Protein AF-A0A848VGA6-F1 (afdb_monomer_lite)

Radius of gyration: 21.19 Å; chains: 1; bounding box: 44×26×71 Å

pLDDT: mean 84.61, std 14.55, range [47.06, 98.06]

Foldseek 3Di:
DPDDPPPPPPPPPPPPPDDFDQLDDLVLVLQLVLQVVVQVVVLVPPPRPPCSNQVSQVVSVHGPVSNVVNVVSCVVPVVVVVVSVVSSVVVNVVVVVVD

Sequence (99 aa):
MRRVLFIALLLTGCVQEEEREIVVPDSTMIVVLADLHLADARARLPDQAIGLRDSVLAYHGLDSTTFELAMDGLLDYPQELTRLYDSVLDRLNAARSMQ

Secondary structure (DSSP, 8-state):
---STTSTTS-------PPP--SS-HHHHHHHHHHHHHHHHHHTSTTS-TTHHHHHHHHTT--HHHHHHHHHHHHT-HHHHHHHHHHHHHHHHHHHHT-

Structure (mmCIF, N/CA/C/O backbone):
data_AF-A0A848VGA6-F1
#
_entry.id   AF-A0A848VGA6-F1
#
loop_
_atom_site.group_PDB
_atom_site.id
_atom_site.type_symbol
_atom_site.label_atom_id
_atom_site.label_alt_id
_atom_site.label_comp_id
_atom_site.label_asym_id
_atom_site.label_entity_id
_atom_site.label_seq_id
_atom_site.pdbx_PDB_ins_code
_atom_site.Cartn_x
_atom_site.Cartn_y
_atom_site.Cartn_z
_atom_site.occupancy
_atom_site.B_iso_or_equiv
_atom_site.auth_seq_id
_atom_site.auth_comp_id
_atom_site.auth_asym_id
_atom_site.auth_atom_id
_atom_site.pdbx_PDB_model_num
ATOM 1 N N . MET A 1 1 ? -27.897 -2.016 56.286 1.00 47.06 1 MET A N 1
ATOM 2 C CA . MET A 1 1 ? -28.096 -2.212 54.831 1.00 47.06 1 MET A CA 1
ATOM 3 C C . MET A 1 1 ? -27.538 -1.009 54.062 1.00 47.06 1 MET A C 1
ATOM 5 O O . MET A 1 1 ? -28.291 -0.172 53.597 1.00 47.06 1 MET A O 1
ATOM 9 N N . ARG A 1 2 ? -26.206 -0.852 54.011 1.00 55.47 2 ARG A N 1
ATOM 10 C CA . ARG A 1 2 ? -25.534 0.356 53.481 1.00 55.47 2 ARG A CA 1
ATOM 11 C C . ARG A 1 2 ? -24.226 -0.019 52.776 1.00 55.47 2 ARG A C 1
ATOM 13 O O . ARG A 1 2 ? -23.163 0.415 53.191 1.00 55.47 2 ARG A O 1
ATOM 20 N N . ARG A 1 3 ? -24.282 -0.941 51.806 1.00 55.03 3 ARG A N 1
ATOM 21 C CA . ARG A 1 3 ? -23.109 -1.396 51.020 1.00 55.03 3 ARG A CA 1
ATOM 22 C C . ARG A 1 3 ? -23.447 -1.801 49.574 1.00 55.03 3 ARG A C 1
ATOM 24 O O . ARG A 1 3 ? -22.701 -2.558 48.977 1.00 55.03 3 ARG A O 1
ATOM 31 N N . VAL A 1 4 ? -24.567 -1.334 49.015 1.00 57.94 4 VAL A N 1
ATOM 32 C CA . VAL A 1 4 ? -25.000 -1.736 47.654 1.00 57.94 4 VAL A CA 1
ATOM 33 C C . VAL A 1 4 ? -24.811 -0.614 46.617 1.00 57.94 4 VAL A C 1
ATOM 35 O O . VAL A 1 4 ? -24.897 -0.856 45.423 1.00 57.94 4 VAL A O 1
ATOM 38 N N . LEU A 1 5 ? -24.465 0.611 47.033 1.00 56.31 5 LEU A N 1
ATOM 39 C CA . LEU A 1 5 ? -24.486 1.788 46.148 1.00 56.31 5 LEU A CA 1
ATOM 40 C C . LEU A 1 5 ? -23.158 2.118 45.426 1.00 56.31 5 LEU A C 1
ATOM 42 O O . LEU A 1 5 ? -23.047 3.192 44.854 1.00 56.31 5 LEU A O 1
ATOM 46 N N . PHE A 1 6 ? -22.138 1.253 45.460 1.00 54.50 6 PHE A N 1
ATOM 47 C CA . PHE A 1 6 ? -20.822 1.569 44.863 1.00 54.50 6 PHE A CA 1
ATOM 48 C C . PHE A 1 6 ? -20.506 0.836 43.551 1.00 54.50 6 PHE A C 1
ATOM 50 O O . PHE A 1 6 ? -19.489 1.124 42.934 1.00 54.50 6 PHE A O 1
ATOM 57 N N . ILE A 1 7 ? -21.367 -0.077 43.089 1.00 58.84 7 ILE A N 1
ATOM 58 C CA . ILE A 1 7 ? -21.080 -0.913 41.904 1.00 58.84 7 ILE A CA 1
ATOM 59 C C . ILE A 1 7 ? -21.607 -0.286 40.596 1.00 58.84 7 ILE A C 1
ATOM 61 O O . ILE A 1 7 ? -21.164 -0.650 39.514 1.00 58.84 7 ILE A O 1
ATOM 65 N N . ALA A 1 8 ? -22.489 0.716 40.665 1.00 58.44 8 ALA A N 1
ATOM 66 C CA . ALA A 1 8 ? -23.118 1.300 39.476 1.00 58.44 8 ALA A CA 1
ATOM 67 C C . ALA A 1 8 ? -22.257 2.338 38.717 1.00 58.44 8 ALA A C 1
ATOM 69 O O . ALA A 1 8 ? -22.689 2.815 37.673 1.00 58.44 8 ALA A O 1
ATOM 70 N N . LEU A 1 9 ? -21.064 2.702 39.210 1.00 58.59 9 LEU A N 1
ATOM 71 C CA . LEU A 1 9 ? -20.296 3.847 38.686 1.00 58.59 9 LEU A CA 1
ATOM 72 C C . LEU A 1 9 ? -19.112 3.482 37.766 1.00 58.59 9 LEU A C 1
ATOM 74 O O . LEU A 1 9 ? -18.366 4.367 37.370 1.00 58.59 9 LEU A O 1
ATOM 78 N N . LEU A 1 10 ? -18.911 2.204 37.423 1.00 62.38 10 LEU A N 1
ATOM 79 C CA . LEU A 1 10 ? -17.734 1.754 36.654 1.00 62.38 10 LEU A CA 1
ATOM 80 C C . LEU A 1 10 ? -18.023 1.376 35.188 1.00 62.38 10 LEU A C 1
ATOM 82 O O . LEU A 1 10 ? -17.149 0.832 34.525 1.00 62.38 10 LEU A O 1
ATOM 86 N N . LEU A 1 11 ? -19.223 1.657 34.665 1.00 62.47 11 LEU A N 1
ATOM 87 C CA . LEU A 1 11 ? -19.624 1.242 33.308 1.00 62.47 11 LEU A CA 1
ATOM 88 C C . LEU A 1 11 ? -19.699 2.374 32.272 1.00 62.47 11 LEU A C 1
ATOM 90 O O . LEU A 1 11 ? -20.077 2.121 31.135 1.00 62.47 11 LEU A O 1
ATOM 94 N N . THR A 1 12 ? -19.298 3.602 32.603 1.00 60.53 12 THR A N 1
ATOM 95 C CA . THR A 1 12 ? -19.186 4.687 31.610 1.00 60.53 12 THR A CA 1
ATOM 96 C C . THR A 1 12 ? -17.748 4.813 31.110 1.00 60.53 12 THR A C 1
ATOM 98 O O . THR A 1 12 ? -17.130 5.870 31.206 1.00 60.53 12 THR A O 1
ATOM 101 N N . GLY A 1 13 ? -17.186 3.709 30.619 1.00 58.12 13 GLY A N 1
ATOM 102 C CA . GLY A 1 13 ? -16.028 3.766 29.735 1.00 58.12 13 GLY A CA 1
ATOM 103 C C . GLY A 1 13 ? -16.534 4.126 28.347 1.00 58.12 13 GLY A C 1
ATOM 104 O O . GLY A 1 13 ? -16.838 3.234 27.561 1.00 58.12 13 GLY A O 1
ATOM 105 N N . CYS A 1 14 ? -16.706 5.419 28.072 1.00 64.38 14 CYS A N 1
ATOM 106 C CA . CYS A 1 14 ? -16.918 5.874 26.707 1.00 64.38 14 CYS A CA 1
ATOM 107 C C . CYS A 1 14 ? -15.643 5.544 25.928 1.00 64.38 14 CYS A C 1
ATOM 109 O O . CYS A 1 14 ? -14.626 6.212 26.102 1.00 64.38 14 CYS A O 1
ATOM 111 N N . VAL A 1 15 ? -15.692 4.498 25.101 1.00 63.78 15 VAL A N 1
ATOM 112 C CA . VAL A 1 15 ? -14.827 4.420 23.925 1.00 63.78 15 VAL A CA 1
ATOM 113 C C . VAL A 1 15 ? -15.139 5.682 23.134 1.00 63.78 15 VAL A C 1
ATOM 115 O O . VAL A 1 15 ? -16.241 5.848 22.615 1.00 63.78 15 VAL A O 1
ATOM 118 N N . GLN A 1 16 ? -14.218 6.635 23.183 1.00 62.41 16 GLN A N 1
ATOM 119 C CA . GLN A 1 16 ? -14.241 7.768 22.285 1.00 62.41 16 GLN A CA 1
ATOM 120 C C . GLN A 1 16 ? -13.721 7.211 20.966 1.00 62.41 16 GLN A C 1
ATOM 122 O O . GLN A 1 16 ? -12.549 6.863 20.861 1.00 62.41 16 GLN A O 1
ATOM 127 N N . GLU A 1 17 ? -14.641 6.981 20.034 1.00 65.81 17 GLU A N 1
ATOM 128 C CA . GLU A 1 17 ? -14.322 6.571 18.672 1.00 65.81 17 GLU A CA 1
ATOM 129 C C . GLU A 1 17 ? -13.580 7.746 18.031 1.00 65.81 17 GLU A C 1
ATOM 131 O O . GLU A 1 17 ? -14.176 8.765 17.683 1.00 65.81 17 GLU A O 1
ATOM 136 N N . GLU A 1 18 ? -12.252 7.667 18.050 1.00 71.38 18 GLU A N 1
ATOM 137 C CA . GLU A 1 18 ? -11.378 8.630 17.397 1.00 71.38 18 GLU A CA 1
ATOM 138 C C . GLU A 1 18 ? -11.441 8.351 15.895 1.00 71.38 18 GLU A C 1
ATOM 140 O O . GLU A 1 18 ? -11.272 7.214 15.458 1.00 71.38 18 GLU A O 1
ATOM 145 N N . GLU A 1 19 ? -11.791 9.365 15.108 1.00 75.00 19 GLU A N 1
ATOM 146 C CA . GLU A 1 19 ? -11.841 9.241 13.655 1.00 75.00 19 GLU A CA 1
ATOM 147 C C . GLU A 1 19 ? -10.414 9.350 13.112 1.00 75.00 19 GLU A C 1
ATOM 149 O O . GLU A 1 19 ? -9.702 10.313 13.406 1.00 75.00 19 GLU A O 1
ATOM 154 N N . ARG A 1 20 ? -9.990 8.354 12.329 1.00 82.44 20 ARG A N 1
ATOM 155 C CA . ARG A 1 20 ? -8.648 8.316 11.745 1.00 82.44 20 ARG A CA 1
ATOM 156 C C . ARG A 1 20 ? -8.421 9.505 10.812 1.00 82.44 20 ARG A C 1
ATOM 158 O O . ARG A 1 20 ? -9.215 9.763 9.907 1.00 82.44 20 ARG A O 1
ATOM 165 N N . GLU A 1 21 ? -7.268 10.157 10.948 1.00 84.44 21 GLU A N 1
ATOM 166 C CA . GLU A 1 21 ? -6.785 11.096 9.935 1.00 84.44 21 GLU A CA 1
ATOM 167 C C . GLU A 1 21 ? -6.396 10.340 8.653 1.00 84.44 21 GLU A C 1
ATOM 169 O O . GLU A 1 21 ? -5.479 9.515 8.629 1.00 84.44 21 GLU A O 1
ATOM 174 N N . ILE A 1 22 ? -7.111 10.610 7.559 1.00 86.94 22 ILE A N 1
ATOM 175 C CA . ILE A 1 22 ? -6.897 9.935 6.277 1.00 86.94 22 ILE A CA 1
ATOM 176 C C . ILE A 1 22 ? -5.812 10.673 5.482 1.00 86.94 22 ILE A C 1
ATOM 178 O O . ILE A 1 22 ? -6.098 11.631 4.766 1.00 86.94 22 ILE A O 1
ATOM 182 N N . VAL A 1 23 ? -4.570 10.188 5.574 1.00 91.94 23 VAL A N 1
ATOM 183 C CA . VAL A 1 23 ? -3.428 10.686 4.777 1.00 91.94 23 VAL A CA 1
ATOM 184 C C . VAL A 1 23 ? -3.549 10.271 3.305 1.00 91.94 23 VAL A C 1
ATOM 186 O O . VAL A 1 23 ? -3.317 11.069 2.400 1.00 91.94 23 VAL A O 1
ATOM 189 N N . VAL A 1 24 ? -3.947 9.019 3.057 1.00 93.62 24 VAL A N 1
ATOM 190 C CA . VAL A 1 24 ? -4.188 8.458 1.719 1.00 93.62 24 VAL A CA 1
ATOM 191 C C . VAL A 1 24 ? -5.551 7.759 1.723 1.00 93.62 24 VAL A C 1
ATOM 193 O O . VAL A 1 24 ? -5.805 6.965 2.631 1.00 93.62 24 VAL A O 1
ATOM 196 N N . PRO A 1 25 ? -6.430 8.008 0.732 1.00 94.81 25 PRO A N 1
ATOM 197 C CA . PRO A 1 25 ? -7.725 7.339 0.653 1.00 94.81 25 PRO A CA 1
ATOM 198 C C . PRO A 1 25 ? -7.598 5.816 0.565 1.00 94.81 25 PRO A C 1
ATOM 200 O O . PRO A 1 25 ? -6.753 5.302 -0.171 1.00 94.81 25 PRO A O 1
ATOM 203 N N . ASP A 1 26 ? -8.503 5.092 1.225 1.00 93.94 26 ASP A N 1
ATOM 204 C CA . ASP A 1 26 ? -8.509 3.622 1.234 1.00 93.94 26 ASP A CA 1
ATOM 205 C C . ASP A 1 26 ? -8.577 3.029 -0.177 1.00 93.94 26 ASP A C 1
ATOM 207 O O . ASP A 1 26 ? -7.905 2.045 -0.473 1.00 93.94 26 ASP A O 1
ATOM 211 N N . SER A 1 27 ? -9.327 3.660 -1.087 1.00 95.06 27 SER A N 1
ATOM 212 C CA . SER A 1 27 ? -9.393 3.244 -2.492 1.00 95.06 27 SER A CA 1
ATOM 213 C C . SER A 1 27 ? -8.023 3.278 -3.176 1.00 95.06 27 SER A C 1
ATOM 215 O O . SER A 1 27 ? -7.693 2.356 -3.919 1.00 95.06 27 SER A O 1
ATOM 217 N N . THR A 1 28 ? -7.208 4.297 -2.898 1.00 96.50 28 THR A N 1
ATOM 218 C CA . THR A 1 28 ? -5.832 4.401 -3.394 1.00 96.50 28 THR A CA 1
ATOM 219 C C . THR A 1 28 ? -4.935 3.377 -2.707 1.00 96.50 28 THR A C 1
ATOM 221 O O . THR A 1 28 ? -4.210 2.659 -3.392 1.00 96.50 28 THR A O 1
ATOM 224 N N . MET A 1 29 ? -5.026 3.238 -1.380 1.00 96.69 29 MET A N 1
ATOM 225 C CA . MET A 1 29 ? -4.240 2.256 -0.622 1.00 96.69 29 MET A CA 1
ATOM 226 C C . MET A 1 29 ? -4.478 0.823 -1.102 1.00 96.69 29 MET A C 1
ATOM 228 O O . MET A 1 29 ? -3.520 0.074 -1.283 1.00 96.69 29 MET A O 1
ATOM 232 N N . ILE A 1 30 ? -5.731 0.448 -1.378 1.00 97.50 30 ILE A N 1
ATOM 233 C CA . ILE A 1 30 ? -6.084 -0.881 -1.892 1.00 97.50 30 ILE A CA 1
ATOM 234 C C . ILE A 1 30 ? -5.382 -1.157 -3.228 1.00 97.50 30 ILE A C 1
ATOM 236 O O . ILE A 1 30 ? -4.843 -2.245 -3.442 1.00 97.50 30 ILE A O 1
ATOM 240 N N . VAL A 1 31 ? -5.381 -0.182 -4.141 1.00 96.94 31 VAL A N 1
ATOM 241 C CA . VAL A 1 31 ? -4.746 -0.337 -5.456 1.00 96.94 31 VAL A CA 1
ATOM 242 C C . VAL A 1 31 ? -3.225 -0.386 -5.321 1.00 96.94 31 VAL A C 1
ATOM 244 O O . VAL A 1 31 ? -2.603 -1.292 -5.872 1.00 96.94 31 VAL A O 1
ATOM 247 N N . VAL A 1 32 ? -2.638 0.533 -4.551 1.00 97.00 32 VAL A N 1
ATOM 248 C CA . VAL A 1 32 ? -1.188 0.619 -4.329 1.00 97.00 32 VAL A CA 1
ATOM 249 C C . VAL A 1 32 ? -0.652 -0.660 -3.696 1.00 97.00 32 VAL A C 1
ATOM 251 O O . VAL A 1 32 ? 0.324 -1.218 -4.189 1.00 97.00 32 VAL A O 1
ATOM 254 N N . LEU A 1 33 ? -1.292 -1.168 -2.640 1.00 96.88 33 LEU A N 1
ATOM 255 C CA . LEU A 1 33 ? -0.858 -2.393 -1.965 1.00 96.88 33 LEU A CA 1
ATOM 256 C C . LEU A 1 33 ? -0.965 -3.619 -2.874 1.00 96.88 33 LEU A C 1
ATOM 258 O O . LEU A 1 33 ? -0.060 -4.454 -2.885 1.00 96.88 33 LEU A O 1
ATOM 262 N N . ALA A 1 34 ? -2.030 -3.720 -3.672 1.00 96.94 34 ALA A N 1
ATOM 263 C CA . ALA A 1 34 ? -2.154 -4.793 -4.653 1.00 96.94 34 ALA A CA 1
ATOM 264 C C . ALA A 1 34 ? -1.034 -4.725 -5.706 1.00 96.94 34 ALA A C 1
ATOM 266 O O . ALA A 1 34 ? -0.398 -5.739 -5.998 1.00 96.94 34 ALA A O 1
ATOM 267 N N . ASP A 1 35 ? -0.749 -3.538 -6.239 1.00 95.62 35 ASP A N 1
ATOM 268 C CA . ASP A 1 35 ? 0.298 -3.352 -7.244 1.00 95.62 35 ASP A CA 1
ATOM 269 C C . ASP A 1 35 ? 1.696 -3.592 -6.667 1.00 95.62 35 ASP A C 1
ATOM 271 O O . ASP A 1 35 ? 2.525 -4.207 -7.337 1.00 95.62 35 ASP A O 1
ATOM 275 N N . LEU A 1 36 ? 1.944 -3.200 -5.413 1.00 94.81 36 LEU A N 1
ATOM 276 C CA . LEU A 1 36 ? 3.174 -3.523 -4.687 1.00 94.81 36 LEU A CA 1
ATOM 277 C C . LEU A 1 36 ? 3.333 -5.036 -4.497 1.00 94.81 36 LEU A C 1
ATOM 279 O O . LEU A 1 36 ? 4.404 -5.568 -4.768 1.00 94.81 36 LEU A O 1
ATOM 283 N N . HIS A 1 37 ? 2.275 -5.761 -4.121 1.00 93.19 37 HIS A N 1
ATOM 284 C CA . HIS A 1 37 ? 2.332 -7.223 -4.014 1.00 93.19 37 HIS A CA 1
ATOM 285 C C . HIS A 1 37 ? 2.615 -7.907 -5.359 1.00 93.19 37 HIS A C 1
ATOM 287 O O . HIS A 1 37 ? 3.383 -8.872 -5.420 1.00 93.19 37 HIS A O 1
ATOM 293 N N . LEU A 1 38 ? 2.028 -7.411 -6.450 1.00 91.44 38 LEU A N 1
ATOM 294 C CA . LEU A 1 38 ? 2.299 -7.916 -7.798 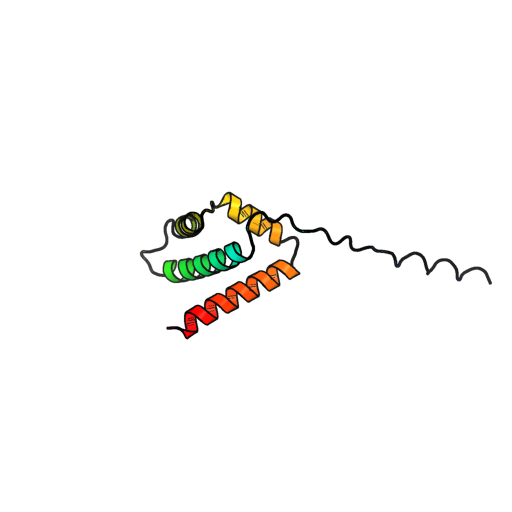1.00 91.44 38 LEU A CA 1
ATOM 295 C C . LEU A 1 38 ? 3.721 -7.579 -8.259 1.00 91.44 38 LEU A C 1
ATOM 297 O O . LEU A 1 38 ? 4.386 -8.416 -8.873 1.00 91.44 38 LEU A O 1
ATOM 301 N N . ALA A 1 39 ? 4.194 -6.372 -7.959 1.00 90.00 39 ALA A N 1
ATOM 302 C CA . ALA A 1 39 ? 5.559 -5.941 -8.205 1.00 90.00 39 ALA A CA 1
ATOM 303 C C . ALA A 1 39 ? 6.566 -6.817 -7.450 1.00 90.00 39 ALA A C 1
ATOM 305 O O . ALA A 1 39 ? 7.475 -7.354 -8.075 1.00 90.00 39 ALA A O 1
ATOM 306 N N . ASP A 1 40 ? 6.357 -7.059 -6.158 1.00 88.38 40 ASP A N 1
ATOM 307 C CA . ASP A 1 40 ? 7.197 -7.945 -5.348 1.00 88.38 40 ASP A CA 1
ATOM 308 C C . ASP A 1 40 ? 7.213 -9.375 -5.901 1.00 88.38 40 ASP A C 1
ATOM 310 O O . ASP A 1 40 ? 8.262 -10.021 -5.949 1.00 88.38 40 ASP A O 1
ATOM 314 N N . ALA A 1 41 ? 6.068 -9.882 -6.368 1.00 87.62 41 ALA A N 1
ATOM 315 C CA . ALA A 1 41 ? 5.997 -11.191 -7.010 1.00 87.62 41 ALA A CA 1
ATOM 316 C C . ALA A 1 41 ? 6.818 -11.248 -8.313 1.00 87.62 41 ALA A C 1
ATOM 318 O O . ALA A 1 41 ? 7.466 -12.262 -8.576 1.00 87.62 41 ALA A O 1
ATOM 319 N N . ARG A 1 42 ? 6.838 -10.164 -9.103 1.00 83.75 42 ARG A N 1
ATOM 320 C CA . ARG A 1 42 ? 7.643 -10.037 -10.334 1.00 83.75 42 ARG A CA 1
ATOM 321 C C . ARG A 1 42 ? 9.128 -9.826 -10.049 1.00 83.75 42 ARG A C 1
ATOM 323 O O . ARG A 1 42 ? 9.954 -10.401 -10.745 1.00 83.75 42 ARG A O 1
ATOM 330 N N . ALA A 1 43 ? 9.473 -9.066 -9.013 1.00 82.12 43 ALA A N 1
ATOM 331 C CA . ALA A 1 43 ? 10.849 -8.790 -8.599 1.00 82.12 43 ALA A CA 1
ATOM 332 C C . ALA A 1 43 ? 11.599 -10.041 -8.111 1.00 82.12 43 ALA A C 1
ATOM 334 O O . ALA A 1 43 ? 12.826 -10.054 -8.087 1.00 82.12 43 ALA A O 1
ATOM 335 N N . ARG A 1 44 ? 10.883 -11.123 -7.770 1.00 78.31 44 ARG A N 1
ATOM 336 C CA . ARG A 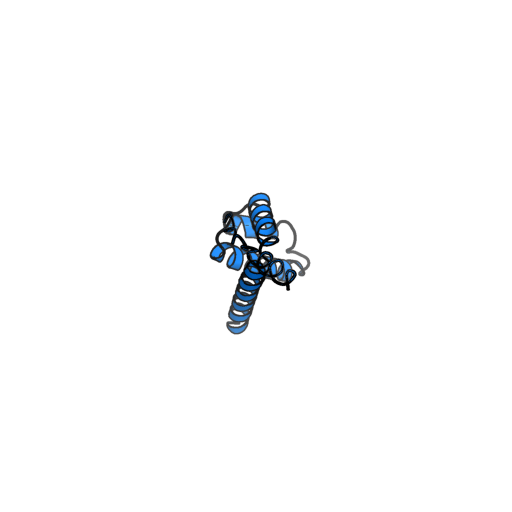1 44 ? 11.483 -12.451 -7.543 1.00 78.31 44 ARG A CA 1
ATOM 337 C C . ARG A 1 44 ? 12.094 -13.056 -8.815 1.00 78.31 44 ARG A C 1
ATOM 339 O O . ARG A 1 44 ? 12.794 -14.062 -8.722 1.00 78.31 44 ARG A O 1
ATOM 346 N N . LEU A 1 45 ? 11.841 -12.468 -9.986 1.00 73.88 45 LEU A N 1
ATOM 347 C CA . LEU A 1 45 ? 12.531 -12.786 -11.231 1.00 73.88 45 LEU A CA 1
ATOM 348 C C . LEU A 1 45 ? 13.853 -11.989 -11.302 1.00 73.88 45 LEU A C 1
ATOM 350 O O . LEU A 1 45 ? 13.838 -10.794 -11.005 1.00 73.88 45 LEU A O 1
ATOM 354 N N . PRO A 1 46 ? 14.980 -12.606 -11.715 1.00 63.22 46 PRO A N 1
ATOM 355 C CA . PRO A 1 46 ? 16.342 -12.081 -11.519 1.00 63.22 46 PRO A CA 1
ATOM 356 C C . PRO A 1 46 ? 16.641 -10.648 -12.000 1.00 63.22 46 PRO A C 1
ATOM 358 O O . PRO A 1 46 ? 17.573 -10.036 -11.489 1.00 63.22 46 PRO A O 1
ATOM 361 N N . ASP A 1 47 ? 15.854 -10.097 -12.929 1.00 66.38 47 ASP A N 1
ATOM 362 C CA . ASP A 1 47 ? 16.191 -8.864 -13.655 1.00 66.38 47 ASP A CA 1
ATOM 363 C C . ASP A 1 47 ? 15.277 -7.653 -13.350 1.00 66.38 47 ASP A C 1
ATOM 365 O O . ASP A 1 47 ? 15.396 -6.625 -14.013 1.00 66.38 47 ASP A O 1
ATOM 369 N N . GLN A 1 48 ? 14.340 -7.733 -12.389 1.00 65.62 48 GLN A N 1
ATOM 370 C CA . GLN A 1 48 ? 13.248 -6.736 -12.255 1.00 65.62 48 GLN A CA 1
ATOM 371 C C . GLN A 1 48 ? 13.165 -5.982 -10.911 1.00 65.62 48 GLN A C 1
ATOM 373 O O . GLN A 1 48 ? 12.211 -5.243 -10.685 1.00 65.62 48 GLN A O 1
ATOM 378 N N . ALA A 1 49 ? 14.129 -6.148 -10.002 1.00 64.75 49 ALA A N 1
ATOM 379 C CA . ALA A 1 49 ? 13.930 -5.760 -8.599 1.00 64.75 49 ALA A CA 1
ATOM 380 C C . ALA A 1 49 ? 14.244 -4.291 -8.235 1.00 64.75 49 ALA A C 1
ATOM 382 O O . ALA A 1 49 ? 13.660 -3.760 -7.290 1.00 64.75 49 ALA A O 1
ATOM 383 N N . ILE A 1 50 ? 15.174 -3.618 -8.922 1.00 74.88 50 ILE A N 1
ATOM 384 C CA . ILE A 1 50 ? 15.696 -2.322 -8.444 1.00 74.88 50 ILE A CA 1
ATOM 385 C C . ILE A 1 50 ? 14.706 -1.187 -8.740 1.00 74.88 50 ILE A C 1
ATOM 387 O O . ILE A 1 50 ? 14.352 -0.953 -9.891 1.00 74.88 50 ILE A O 1
ATOM 391 N N . GLY A 1 51 ? 14.289 -0.453 -7.701 1.00 81.19 51 GLY A N 1
ATOM 392 C CA . GLY A 1 51 ? 13.453 0.752 -7.823 1.00 81.19 51 GLY A CA 1
ATOM 393 C C . GLY A 1 51 ? 11.985 0.494 -8.185 1.00 81.19 51 GLY A C 1
ATOM 394 O O . GLY A 1 51 ? 11.237 1.439 -8.441 1.00 81.19 51 GLY A O 1
ATOM 395 N N . LEU A 1 52 ? 11.553 -0.772 -8.205 1.00 87.69 52 LEU A N 1
ATOM 396 C CA . LEU A 1 52 ? 10.194 -1.135 -8.602 1.00 87.69 52 LEU A CA 1
ATOM 397 C C . LEU A 1 52 ? 9.146 -0.607 -7.613 1.00 87.69 52 LEU A C 1
ATOM 399 O O . LEU A 1 52 ? 8.116 -0.095 -8.039 1.00 87.69 52 LEU A O 1
ATOM 403 N N . ARG A 1 53 ? 9.437 -0.661 -6.306 1.00 90.44 53 ARG A N 1
ATOM 404 C CA . ARG A 1 53 ? 8.574 -0.098 -5.256 1.00 90.44 53 ARG A CA 1
ATOM 405 C C . ARG A 1 53 ? 8.333 1.396 -5.469 1.00 90.44 53 ARG A C 1
ATOM 407 O O . ARG A 1 53 ? 7.184 1.806 -5.583 1.00 90.44 53 ARG A O 1
ATOM 414 N N . ASP A 1 54 ? 9.401 2.181 -5.581 1.00 92.56 54 ASP A N 1
ATOM 415 C CA . ASP A 1 54 ? 9.307 3.635 -5.763 1.00 92.56 54 ASP A CA 1
ATOM 416 C C . ASP A 1 54 ? 8.577 3.985 -7.066 1.00 92.56 54 ASP A C 1
ATOM 418 O O . ASP A 1 54 ? 7.770 4.909 -7.101 1.00 92.56 54 ASP A O 1
ATOM 422 N N . SER A 1 55 ? 8.793 3.197 -8.124 1.00 92.44 55 SER A N 1
ATOM 423 C CA . SER A 1 55 ? 8.085 3.364 -9.399 1.00 92.44 55 SER A CA 1
ATOM 424 C C . SER A 1 55 ? 6.581 3.094 -9.272 1.00 92.44 55 SER A C 1
ATOM 426 O O . SER A 1 55 ? 5.781 3.830 -9.845 1.00 92.44 55 SER A O 1
ATOM 428 N N . VAL A 1 56 ? 6.181 2.062 -8.518 1.00 95.06 56 VAL A N 1
ATOM 429 C CA . VAL A 1 56 ? 4.765 1.766 -8.242 1.00 95.06 56 VAL A CA 1
ATOM 430 C C . VAL A 1 56 ? 4.129 2.883 -7.419 1.00 95.06 56 VAL A C 1
ATOM 432 O O . VAL A 1 56 ? 3.043 3.339 -7.765 1.00 95.06 56 VAL A O 1
ATOM 435 N N . LEU A 1 57 ? 4.799 3.362 -6.368 1.00 96.31 57 LEU A N 1
ATOM 436 C CA . LEU A 1 57 ? 4.294 4.472 -5.555 1.00 96.31 57 LEU A CA 1
ATOM 437 C C . LEU A 1 57 ? 4.117 5.742 -6.399 1.00 96.31 57 LEU A C 1
ATOM 439 O O . LEU A 1 57 ? 3.034 6.329 -6.406 1.00 96.31 57 LEU A O 1
ATOM 443 N N . ALA A 1 58 ? 5.132 6.100 -7.191 1.00 96.56 58 ALA A N 1
ATOM 444 C CA . ALA A 1 58 ? 5.100 7.278 -8.050 1.00 96.56 58 ALA A CA 1
ATOM 445 C C . ALA A 1 58 ? 4.001 7.198 -9.122 1.00 96.56 58 ALA A C 1
ATOM 447 O O . ALA A 1 58 ? 3.370 8.210 -9.426 1.00 96.56 58 ALA A O 1
ATOM 448 N N . TYR A 1 59 ? 3.725 6.006 -9.665 1.00 96.62 59 TYR A N 1
ATOM 449 C CA . TYR A 1 59 ? 2.618 5.790 -10.604 1.00 96.62 59 TYR A CA 1
ATOM 450 C C . TYR A 1 59 ? 1.252 6.153 -9.995 1.00 96.62 59 TYR A C 1
ATOM 452 O O . TYR A 1 59 ? 0.378 6.660 -10.697 1.00 96.62 59 TYR A O 1
ATOM 460 N N . HIS A 1 60 ? 1.093 5.964 -8.684 1.00 96.38 60 HIS A N 1
ATOM 461 C CA . HIS A 1 60 ? -0.108 6.330 -7.928 1.00 96.38 60 HIS A CA 1
ATOM 462 C C . HIS A 1 60 ? -0.041 7.730 -7.302 1.00 96.38 60 HIS A C 1
ATOM 464 O O . HIS A 1 60 ? -0.914 8.095 -6.517 1.00 96.38 60 HIS A O 1
ATOM 470 N N . GLY A 1 61 ? 0.972 8.531 -7.649 1.00 96.69 61 GLY A N 1
ATOM 471 C CA . GLY A 1 61 ? 1.149 9.887 -7.127 1.00 96.69 61 GLY A CA 1
ATOM 472 C C . GLY A 1 61 ? 1.602 9.943 -5.667 1.00 96.69 61 GLY A C 1
ATOM 473 O O . GLY A 1 61 ? 1.393 10.962 -5.013 1.00 96.69 61 GLY A O 1
ATOM 474 N N . LEU A 1 62 ? 2.201 8.865 -5.157 1.00 97.00 62 LEU A N 1
ATOM 475 C CA . LEU A 1 62 ? 2.731 8.776 -3.800 1.00 97.00 62 LEU A CA 1
ATOM 476 C C . LEU A 1 62 ? 4.259 8.759 -3.812 1.00 97.00 62 LEU A C 1
ATOM 478 O O . LEU A 1 62 ? 4.888 8.235 -4.732 1.00 97.00 62 LEU A O 1
ATOM 482 N N . ASP A 1 63 ? 4.849 9.270 -2.739 1.00 96.25 63 ASP A N 1
ATOM 483 C CA . ASP A 1 63 ? 6.225 8.970 -2.361 1.00 96.25 63 ASP A CA 1
ATOM 484 C C . ASP A 1 63 ? 6.261 7.993 -1.172 1.00 96.25 63 ASP A C 1
ATOM 486 O O . ASP A 1 63 ? 5.239 7.697 -0.540 1.00 96.25 63 ASP A O 1
ATOM 490 N N . SER A 1 64 ? 7.450 7.462 -0.882 1.00 94.56 64 SER A N 1
ATOM 491 C CA . SER A 1 64 ? 7.646 6.484 0.193 1.00 94.56 64 SER A CA 1
ATOM 492 C C . SER A 1 64 ? 7.272 7.038 1.567 1.00 94.56 64 SER A C 1
ATOM 494 O O . SER A 1 64 ? 6.676 6.314 2.355 1.00 94.56 64 SER A O 1
ATOM 496 N N . THR A 1 65 ? 7.527 8.322 1.833 1.00 96.56 65 THR A N 1
ATOM 497 C CA . THR A 1 65 ? 7.199 8.957 3.119 1.00 96.56 65 THR A CA 1
ATOM 498 C C . THR A 1 65 ? 5.692 9.067 3.331 1.00 96.56 65 THR A C 1
ATOM 500 O O . THR A 1 65 ? 5.193 8.731 4.400 1.00 96.56 65 THR A O 1
ATOM 503 N N . THR A 1 66 ? 4.947 9.491 2.312 1.00 96.75 66 THR A N 1
ATOM 504 C CA . THR A 1 66 ? 3.486 9.616 2.370 1.00 96.75 66 THR A CA 1
ATOM 505 C C . THR A 1 66 ? 2.834 8.244 2.535 1.00 96.75 66 THR A C 1
ATOM 507 O O . THR A 1 66 ? 1.898 8.087 3.318 1.00 96.75 66 THR A O 1
ATOM 510 N N . PHE A 1 67 ? 3.351 7.232 1.831 1.00 96.38 67 PHE A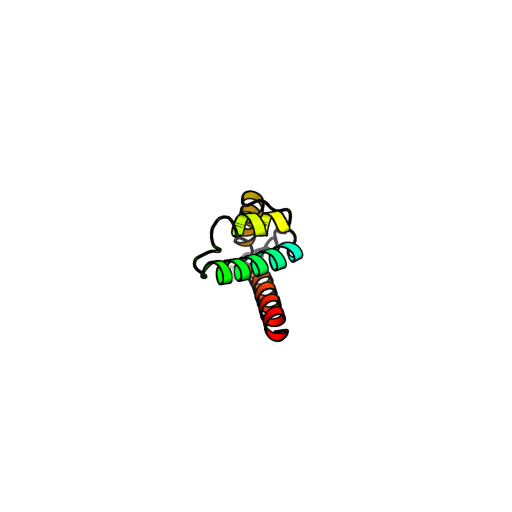 N 1
ATOM 511 C CA . PHE A 1 67 ? 2.891 5.854 1.975 1.00 96.38 67 PHE A CA 1
ATOM 512 C C . PHE A 1 67 ? 3.172 5.290 3.375 1.00 96.38 67 PHE A C 1
ATOM 514 O O . PHE A 1 67 ? 2.293 4.669 3.966 1.00 96.38 67 PHE A O 1
ATOM 521 N N . GLU A 1 68 ? 4.370 5.513 3.920 1.00 95.50 68 GLU A N 1
ATOM 522 C CA . GLU A 1 68 ? 4.743 5.060 5.265 1.00 95.50 68 GLU A CA 1
ATOM 523 C C . GLU A 1 68 ? 3.881 5.722 6.342 1.00 95.50 68 GLU A C 1
ATOM 525 O O . GLU A 1 68 ? 3.331 5.016 7.180 1.00 95.50 68 GLU A O 1
ATOM 530 N N . LEU A 1 69 ? 3.641 7.034 6.253 1.00 95.62 69 LEU A N 1
ATOM 531 C CA . LEU A 1 69 ? 2.731 7.737 7.165 1.00 95.62 69 LEU A CA 1
ATOM 532 C C . LEU A 1 69 ? 1.304 7.173 7.119 1.00 95.62 69 LEU A C 1
ATOM 534 O O . LEU A 1 69 ? 0.668 7.008 8.158 1.00 95.62 69 LEU A O 1
ATOM 538 N N . ALA A 1 70 ? 0.799 6.851 5.925 1.00 94.75 70 ALA A N 1
ATOM 539 C CA . ALA A 1 70 ? -0.519 6.238 5.779 1.00 94.75 70 ALA A CA 1
ATOM 540 C C . ALA A 1 70 ? -0.574 4.816 6.366 1.00 94.75 70 ALA A C 1
ATOM 542 O O . ALA A 1 70 ? -1.581 4.444 6.968 1.00 94.75 70 ALA A O 1
ATOM 543 N N . MET A 1 71 ? 0.496 4.030 6.203 1.00 94.38 71 MET A N 1
ATOM 544 C CA . MET A 1 71 ? 0.610 2.692 6.789 1.00 94.38 71 MET A CA 1
ATOM 545 C C . MET A 1 71 ? 0.696 2.744 8.313 1.00 94.38 71 MET A C 1
ATOM 547 O O . MET A 1 71 ? -0.021 1.995 8.973 1.00 94.38 71 MET A O 1
ATOM 551 N N . ASP A 1 72 ? 1.516 3.636 8.865 1.00 93.75 72 ASP A N 1
ATOM 552 C CA . ASP A 1 72 ? 1.665 3.812 10.309 1.00 93.75 72 ASP A CA 1
ATOM 553 C C . ASP A 1 72 ? 0.338 4.244 10.939 1.00 93.75 72 ASP A C 1
ATOM 555 O O . ASP A 1 72 ? -0.099 3.646 11.921 1.00 93.75 72 ASP A O 1
ATOM 559 N N . GLY A 1 73 ? -0.376 5.183 10.309 1.00 91.44 73 GLY A N 1
ATOM 560 C CA . GLY A 1 73 ? -1.700 5.611 10.762 1.00 91.44 73 GLY A CA 1
ATOM 561 C C . GLY A 1 73 ? -2.767 4.510 10.725 1.00 91.44 73 GLY A C 1
ATOM 562 O O . GLY A 1 73 ? -3.755 4.604 11.444 1.00 91.44 73 GLY A O 1
ATOM 563 N N . LEU A 1 74 ? -2.599 3.449 9.925 1.00 90.31 74 LEU A N 1
ATOM 564 C CA . LEU A 1 74 ? -3.507 2.292 9.924 1.00 90.31 74 LEU A CA 1
ATOM 565 C C . LEU A 1 74 ? -3.232 1.312 11.075 1.00 90.31 74 LEU A C 1
ATOM 567 O O . LEU A 1 74 ? -4.123 0.536 11.428 1.00 90.31 74 LEU A O 1
ATOM 571 N N . LEU A 1 75 ? -2.031 1.323 11.666 1.00 90.50 75 LEU A N 1
ATOM 572 C CA . LEU A 1 75 ? -1.666 0.396 12.745 1.00 90.50 75 LEU A CA 1
ATOM 573 C C . LEU A 1 75 ? -2.454 0.658 14.035 1.00 90.50 75 LEU A C 1
ATOM 575 O O . LEU A 1 75 ? -2.706 -0.283 14.790 1.00 90.50 75 LEU A O 1
ATOM 579 N N . ASP A 1 76 ? -2.907 1.893 14.240 1.00 91.81 76 ASP A N 1
ATOM 580 C CA . ASP A 1 76 ? -3.744 2.279 15.381 1.00 91.81 76 ASP A CA 1
ATOM 581 C C . ASP A 1 76 ? -5.203 1.791 15.246 1.00 91.81 76 ASP A C 1
ATOM 583 O O . ASP A 1 76 ? -5.931 1.700 16.235 1.00 91.81 76 ASP A O 1
ATOM 587 N N . TYR A 1 77 ? -5.621 1.389 14.037 1.00 91.44 77 TYR A N 1
ATOM 588 C CA . TYR A 1 77 ? -6.998 1.002 13.704 1.00 91.44 77 TYR A CA 1
ATOM 589 C C . TYR A 1 77 ? -7.053 -0.429 13.131 1.00 91.44 77 TYR A C 1
ATOM 591 O O . TYR A 1 77 ? -7.338 -0.632 11.947 1.00 91.44 77 TYR A O 1
ATOM 599 N N . PRO A 1 78 ? -6.843 -1.480 13.950 1.00 90.88 78 PRO A N 1
ATOM 600 C CA . PRO A 1 78 ? -6.661 -2.855 13.466 1.00 90.88 78 PRO A CA 1
ATOM 601 C C . PRO A 1 78 ? -7.865 -3.416 12.693 1.00 90.88 78 PRO A C 1
ATOM 603 O O . PRO A 1 78 ? -7.704 -4.243 11.791 1.00 90.88 78 PRO A O 1
ATOM 606 N N . GLN A 1 79 ? -9.083 -2.968 13.014 1.00 93.00 79 GLN A N 1
ATOM 607 C CA . GLN A 1 79 ? -10.286 -3.366 12.277 1.00 93.00 79 GLN A CA 1
ATOM 608 C C . GLN A 1 79 ? -10.360 -2.722 10.886 1.00 93.00 79 GLN A C 1
ATOM 610 O O . GLN A 1 79 ? -10.838 -3.360 9.949 1.00 93.00 79 GLN A O 1
ATOM 615 N N . GLU A 1 80 ? -9.906 -1.474 10.734 1.00 91.94 80 GLU A N 1
ATOM 616 C CA . GLU A 1 80 ? -9.793 -0.816 9.425 1.00 91.94 80 GLU A CA 1
ATOM 617 C C . GLU A 1 80 ? -8.700 -1.467 8.590 1.00 91.94 80 GLU A C 1
ATOM 619 O O . GLU A 1 80 ? -8.954 -1.825 7.443 1.00 91.94 80 GLU A O 1
ATOM 624 N N . LEU A 1 81 ? -7.533 -1.721 9.188 1.00 93.06 81 LEU A N 1
ATOM 625 C CA . LEU A 1 81 ? -6.435 -2.420 8.525 1.00 93.06 81 LEU A CA 1
ATOM 626 C C . LEU A 1 81 ? -6.869 -3.794 7.996 1.00 93.06 81 LEU A C 1
ATOM 628 O O . LEU A 1 81 ? -6.555 -4.142 6.860 1.00 93.06 81 LEU A O 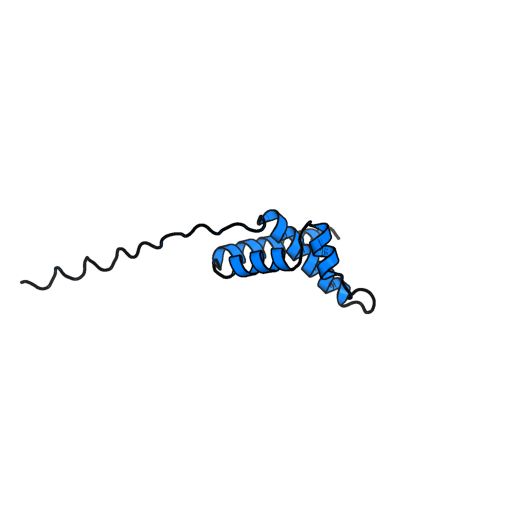1
ATOM 632 N N . THR A 1 82 ? -7.631 -4.554 8.790 1.00 95.38 82 THR A N 1
ATOM 633 C CA . THR A 1 82 ? -8.162 -5.860 8.366 1.00 95.38 82 THR A CA 1
ATOM 634 C C . THR A 1 82 ? -9.088 -5.714 7.157 1.00 95.38 82 THR A C 1
ATOM 636 O O . THR A 1 82 ? -8.877 -6.375 6.146 1.00 95.38 82 THR A O 1
ATOM 639 N N . ARG A 1 83 ? -10.061 -4.792 7.211 1.00 95.81 83 ARG A N 1
ATOM 640 C CA . ARG A 1 83 ? -10.996 -4.535 6.097 1.00 95.81 83 ARG A CA 1
ATOM 641 C C . ARG A 1 83 ? -10.282 -4.080 4.823 1.00 95.81 83 ARG A C 1
ATOM 643 O O . ARG A 1 83 ? -10.641 -4.490 3.716 1.00 95.81 83 ARG A O 1
ATOM 650 N N . LEU A 1 84 ? -9.276 -3.226 4.981 1.00 96.19 84 LEU A N 1
ATOM 651 C CA . LEU A 1 84 ? -8.445 -2.746 3.888 1.00 96.19 84 LEU A CA 1
ATOM 652 C C . LEU A 1 84 ? -7.668 -3.904 3.252 1.00 96.19 84 LEU A C 1
ATOM 654 O O . LEU A 1 84 ? -7.665 -4.039 2.029 1.00 96.19 84 LEU A O 1
ATOM 658 N N . TYR A 1 85 ? -7.078 -4.781 4.066 1.00 95.75 85 TYR A N 1
ATOM 659 C CA . TYR A 1 85 ? -6.345 -5.943 3.574 1.00 95.75 85 TYR A CA 1
ATOM 660 C C . TYR A 1 85 ? -7.254 -6.983 2.903 1.00 95.75 85 TYR A C 1
ATOM 662 O O . TYR A 1 85 ? -6.901 -7.490 1.839 1.00 95.75 85 TYR A O 1
ATOM 670 N N . ASP A 1 86 ? -8.448 -7.242 3.441 1.00 97.81 86 ASP A N 1
ATOM 671 C CA . ASP A 1 86 ? -9.451 -8.098 2.789 1.00 97.81 86 ASP A CA 1
ATOM 672 C C . ASP A 1 86 ? -9.792 -7.571 1.385 1.00 97.81 86 ASP A C 1
ATOM 674 O O . ASP A 1 86 ? -9.792 -8.321 0.409 1.00 97.81 86 ASP A O 1
ATOM 678 N N . SER A 1 87 ? -9.953 -6.251 1.248 1.00 98.06 87 SER A N 1
ATOM 679 C CA . SER A 1 87 ? -10.210 -5.607 -0.047 1.00 98.06 87 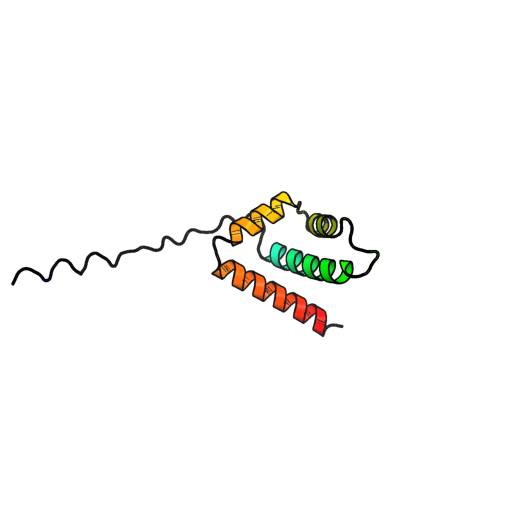SER A CA 1
ATOM 680 C C . SER A 1 87 ? -9.027 -5.731 -1.022 1.00 98.06 87 SER A C 1
ATOM 682 O O . SER A 1 87 ? -9.220 -5.885 -2.232 1.00 98.06 87 SER A O 1
ATOM 684 N N . VAL A 1 88 ? -7.788 -5.693 -0.517 1.00 97.56 88 VAL A N 1
ATOM 685 C CA . VAL A 1 88 ? -6.578 -5.966 -1.314 1.00 97.56 88 VAL A CA 1
ATOM 686 C C . VAL A 1 88 ? -6.573 -7.415 -1.808 1.00 97.56 88 VAL A C 1
ATOM 688 O O . VAL A 1 88 ? -6.311 -7.657 -2.989 1.00 97.56 88 VAL A O 1
ATOM 691 N N . LEU A 1 89 ? -6.895 -8.381 -0.942 1.00 97.12 89 LEU A N 1
ATOM 692 C CA . LEU A 1 89 ? -6.969 -9.796 -1.310 1.00 97.12 89 LEU A CA 1
ATOM 693 C C . LEU A 1 89 ? -8.052 -10.053 -2.358 1.00 97.12 89 LEU A C 1
ATOM 695 O O . LEU A 1 89 ? -7.787 -10.735 -3.350 1.00 97.12 89 LEU A O 1
ATOM 699 N N . ASP A 1 90 ? -9.239 -9.475 -2.187 1.00 97.06 90 ASP A N 1
ATOM 700 C CA . ASP A 1 90 ? -10.332 -9.572 -3.157 1.00 97.06 90 ASP A CA 1
ATOM 701 C C . ASP A 1 90 ? -9.902 -9.057 -4.532 1.00 97.06 90 ASP A C 1
ATOM 703 O O . ASP A 1 90 ? -10.115 -9.723 -5.552 1.00 97.06 90 ASP A O 1
ATOM 707 N N . ARG A 1 91 ? -9.211 -7.912 -4.571 1.00 95.25 91 ARG A N 1
ATOM 708 C CA . ARG A 1 91 ? -8.658 -7.350 -5.808 1.00 95.25 91 ARG A CA 1
ATOM 709 C C . ARG A 1 91 ? -7.644 -8.286 -6.466 1.00 95.25 91 ARG A C 1
ATOM 711 O O . ARG A 1 91 ? -7.715 -8.504 -7.676 1.00 95.25 91 ARG A O 1
ATOM 718 N N . LEU A 1 92 ? -6.706 -8.836 -5.697 1.00 95.12 92 LEU A N 1
ATOM 719 C CA . LEU A 1 92 ? -5.695 -9.763 -6.215 1.00 95.12 92 LEU A CA 1
ATOM 720 C C . LEU A 1 92 ? -6.332 -11.055 -6.749 1.00 95.12 92 LEU A C 1
ATOM 722 O O . LEU A 1 92 ? -5.950 -11.543 -7.815 1.00 95.12 92 LEU A O 1
ATOM 726 N N . ASN A 1 93 ? -7.336 -11.582 -6.051 1.00 94.75 93 ASN A N 1
ATOM 727 C CA . ASN A 1 93 ? -8.075 -12.770 -6.470 1.00 94.75 93 ASN A CA 1
ATOM 728 C C . ASN A 1 93 ? -8.881 -12.521 -7.750 1.00 94.75 93 ASN A C 1
ATOM 730 O O . ASN A 1 93 ? -8.865 -13.362 -8.651 1.00 94.75 93 ASN A O 1
ATOM 734 N N . ALA A 1 94 ? -9.526 -11.358 -7.871 1.00 92.62 94 ALA A N 1
ATOM 735 C CA . ALA A 1 94 ? -10.217 -10.953 -9.092 1.00 92.62 94 ALA A CA 1
ATOM 736 C C . ALA A 1 94 ? -9.246 -10.812 -10.277 1.00 92.62 94 ALA A C 1
ATOM 738 O O . ALA A 1 94 ? -9.520 -11.304 -11.366 1.00 92.62 94 ALA A O 1
ATOM 739 N N . ALA A 1 95 ? -8.068 -10.215 -10.068 1.00 87.12 95 ALA A N 1
ATOM 740 C CA . ALA A 1 95 ? -7.047 -10.107 -11.111 1.00 87.12 95 ALA A CA 1
ATOM 741 C C . ALA A 1 95 ? -6.499 -11.475 -11.560 1.00 87.12 95 ALA A C 1
ATOM 743 O O . ALA A 1 95 ? -6.095 -11.633 -12.714 1.00 87.12 95 ALA A O 1
ATOM 744 N N . ARG A 1 96 ? -6.480 -12.467 -10.659 1.00 87.62 96 ARG A N 1
ATOM 745 C CA . ARG A 1 96 ? -6.071 -13.845 -10.960 1.00 87.62 96 ARG A CA 1
ATOM 746 C C . ARG A 1 96 ? -7.127 -14.615 -11.750 1.00 87.62 96 ARG A C 1
ATOM 748 O O . ARG A 1 96 ? -6.752 -15.387 -12.619 1.00 87.62 96 ARG A O 1
ATOM 755 N N . SER A 1 97 ? -8.415 -14.451 -11.447 1.00 83.69 97 SER A N 1
ATOM 756 C CA . SER A 1 97 ? -9.492 -15.203 -12.115 1.00 83.69 97 SER A CA 1
ATOM 757 C C . SER A 1 97 ? -9.765 -14.754 -13.555 1.00 83.69 97 SER A C 1
ATOM 759 O O . SER A 1 97 ? -10.446 -15.461 -14.293 1.00 83.69 97 SER A O 1
ATOM 761 N N . MET A 1 98 ? -9.242 -13.592 -13.952 1.00 70.62 98 MET A N 1
ATOM 762 C CA . MET A 1 98 ? -9.346 -13.049 -15.311 1.00 70.62 98 MET A CA 1
ATOM 763 C C . ME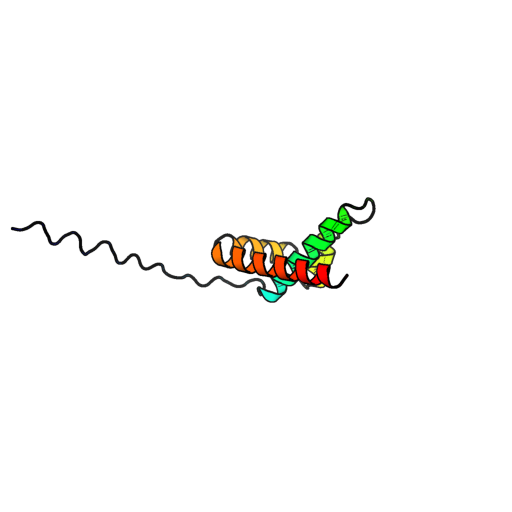T A 1 98 ? -8.218 -13.509 -16.255 1.00 70.62 98 MET A C 1
ATOM 765 O O . MET A 1 98 ? -8.250 -13.151 -17.432 1.00 70.62 98 MET A O 1
ATOM 769 N N . GLN A 1 99 ? -7.227 -14.252 -15.751 1.00 57.47 99 GLN A N 1
ATOM 770 C CA . GLN A 1 99 ? -6.101 -14.814 -16.514 1.00 57.47 99 GLN A CA 1
ATOM 771 C C . GLN A 1 99 ? -6.332 -16.296 -16.805 1.00 57.47 99 GLN A C 1
ATOM 773 O O . GLN A 1 99 ? -5.974 -16.721 -17.925 1.00 57.47 99 GLN A O 1
#